Protein AF-A0A2T5PGF0-F1 (afdb_monomer_lite)

pLDDT: mean 83.49, std 10.13, range [47.03, 93.0]

Sequence (75 aa):
MELKINSRKLGRTITFSRPGSSYIFADLNGKSGTLGCQICSGGGTMGSTLSYDGDDQAQFEAICRRWYRAHVRGE

Organism: Ectopseudomonas oleovorans (NCBI:txid301)

Structure (mmCIF, N/CA/C/O backbone):
data_AF-A0A2T5PGF0-F1
#
_entry.id   AF-A0A2T5PGF0-F1
#
loop_
_atom_site.group_PDB
_atom_site.id
_atom_site.type_symbol
_atom_site.label_atom_id
_atom_site.label_alt_id
_atom_site.label_comp_id
_atom_site.label_asym_id
_atom_site.label_entity_id
_atom_site.label_seq_id
_atom_site.pdbx_PDB_ins_code
_atom_site.Cartn_x
_atom_site.Cartn_y
_atom_site.Cartn_z
_atom_site.occupancy
_atom_site.B_iso_or_equiv
_atom_site.auth_seq_id
_atom_site.auth_comp_id
_atom_site.auth_asym_id
_atom_site.auth_atom_id
_atom_site.pdbx_PDB_model_num
ATOM 1 N N . MET A 1 1 ? 3.705 3.297 -9.751 1.00 84.06 1 MET A N 1
ATOM 2 C CA . MET A 1 1 ? 2.387 2.626 -9.613 1.00 84.06 1 MET A CA 1
ATOM 3 C C . MET A 1 1 ? 1.687 3.117 -8.359 1.00 84.06 1 MET A C 1
ATOM 5 O O . MET A 1 1 ? 2.377 3.393 -7.379 1.00 84.06 1 MET A O 1
ATOM 9 N N . GLU A 1 2 ? 0.358 3.233 -8.383 1.00 87.50 2 GLU A N 1
ATOM 10 C CA . GLU A 1 2 ? -0.449 3.657 -7.228 1.00 87.50 2 GLU A CA 1
ATOM 11 C C . GLU A 1 2 ? -1.722 2.802 -7.108 1.00 87.50 2 GLU A C 1
ATOM 13 O O . GLU A 1 2 ? -2.292 2.389 -8.118 1.00 87.50 2 GLU A O 1
ATOM 18 N N . LEU A 1 3 ? -2.165 2.536 -5.875 1.00 89.50 3 LEU A N 1
ATOM 19 C CA . LEU A 1 3 ? -3.480 1.972 -5.562 1.00 89.50 3 LEU A CA 1
ATOM 20 C C . LEU A 1 3 ? -4.074 2.678 -4.338 1.00 89.50 3 LEU A C 1
ATOM 22 O O . LEU A 1 3 ? -3.442 2.743 -3.290 1.00 89.50 3 LEU A O 1
ATOM 26 N N . LYS A 1 4 ? -5.331 3.116 -4.423 1.00 90.81 4 LYS A N 1
ATOM 27 C CA . LYS A 1 4 ? -6.080 3.675 -3.286 1.00 90.81 4 LYS A CA 1
ATOM 28 C C . LYS A 1 4 ? -7.152 2.697 -2.820 1.00 90.81 4 LYS A C 1
ATOM 30 O O . LYS A 1 4 ? -7.985 2.256 -3.608 1.00 90.81 4 LYS A O 1
ATOM 35 N N . ILE A 1 5 ? -7.148 2.368 -1.531 1.00 89.56 5 ILE A N 1
ATOM 36 C CA . ILE A 1 5 ? -8.154 1.515 -0.894 1.00 89.56 5 ILE A CA 1
ATOM 37 C C . ILE A 1 5 ? -8.914 2.344 0.137 1.00 89.56 5 ILE A C 1
ATOM 39 O O . ILE A 1 5 ? -8.379 2.705 1.183 1.00 89.56 5 ILE A O 1
ATOM 43 N N . ASN A 1 6 ? -10.192 2.606 -0.132 1.00 89.19 6 ASN A N 1
ATOM 44 C CA . ASN A 1 6 ? -11.095 3.200 0.851 1.00 89.19 6 ASN A CA 1
ATOM 45 C C . ASN A 1 6 ? -11.497 2.133 1.877 1.00 89.19 6 ASN A C 1
ATOM 47 O O . ASN A 1 6 ? -12.336 1.271 1.599 1.00 89.19 6 ASN A O 1
ATOM 51 N N . SER A 1 7 ? -10.881 2.163 3.060 1.00 84.50 7 SER A N 1
ATOM 52 C CA . SER A 1 7 ? -11.177 1.207 4.121 1.00 84.50 7 SER A CA 1
ATOM 53 C C . SER A 1 7 ? -12.330 1.699 4.984 1.00 84.50 7 SER A C 1
ATOM 55 O O . SER A 1 7 ? -12.180 2.620 5.781 1.00 84.50 7 SER A O 1
ATOM 57 N N . ARG A 1 8 ? -13.482 1.026 4.889 1.00 84.62 8 ARG A N 1
ATOM 58 C CA . ARG A 1 8 ? -14.587 1.238 5.840 1.00 84.62 8 ARG A CA 1
ATOM 59 C C . ARG A 1 8 ? -14.255 0.726 7.243 1.00 84.62 8 ARG A C 1
ATOM 61 O O . ARG A 1 8 ? -14.729 1.302 8.208 1.00 84.62 8 ARG A O 1
ATOM 68 N N . LYS A 1 9 ? -13.443 -0.334 7.352 1.00 84.00 9 LYS A N 1
ATOM 69 C CA . LYS A 1 9 ? -13.044 -0.917 8.645 1.00 84.00 9 LYS A CA 1
ATOM 70 C C . LYS A 1 9 ? -12.129 0.010 9.438 1.00 84.00 9 LYS A C 1
ATOM 72 O O . LYS A 1 9 ? -12.312 0.146 10.635 1.00 84.00 9 LYS A O 1
ATOM 77 N N . LEU A 1 10 ? -11.177 0.646 8.760 1.00 81.25 10 LEU A N 1
ATOM 78 C CA . LEU A 1 10 ? -10.236 1.567 9.396 1.00 81.25 10 LEU A CA 1
ATOM 79 C C . LEU A 1 10 ? -10.734 3.020 9.404 1.00 81.25 10 LEU A C 1
ATOM 81 O O . LEU A 1 10 ? -10.041 3.894 9.911 1.00 81.25 10 LEU A O 1
ATOM 85 N N . GLY A 1 11 ? -11.889 3.300 8.786 1.00 85.00 11 GLY A N 1
ATOM 86 C CA . GLY A 1 11 ? -12.438 4.654 8.662 1.00 85.00 11 GLY A CA 1
ATOM 87 C C . GLY A 1 11 ? -11.556 5.629 7.870 1.00 85.00 11 GLY A C 1
ATOM 88 O O . GLY A 1 11 ? -11.715 6.838 8.009 1.00 85.00 11 GLY A O 1
ATOM 89 N N . ARG A 1 12 ? -10.613 5.127 7.062 1.00 85.31 12 ARG A N 1
ATOM 90 C CA . ARG A 1 12 ? -9.595 5.926 6.358 1.00 85.31 12 ARG A CA 1
ATOM 91 C C . ARG A 1 12 ? -9.247 5.342 4.992 1.00 85.31 12 ARG A C 1
ATOM 93 O O . ARG A 1 12 ? -9.422 4.147 4.741 1.00 85.31 12 ARG A O 1
ATOM 100 N N . THR A 1 13 ? -8.734 6.183 4.102 1.00 88.38 13 THR A N 1
ATOM 101 C CA . THR A 1 13 ? -8.205 5.757 2.802 1.00 88.38 13 THR A CA 1
ATOM 102 C C . THR A 1 13 ? -6.732 5.412 2.941 1.00 88.38 13 THR A C 1
ATOM 104 O O . THR A 1 13 ? -5.948 6.242 3.392 1.00 88.38 13 THR A O 1
ATOM 107 N N . ILE A 1 14 ? -6.357 4.204 2.525 1.00 88.06 14 ILE A N 1
ATOM 108 C CA . ILE A 1 14 ? -4.957 3.790 2.438 1.00 88.06 14 ILE A CA 1
ATOM 109 C C . ILE A 1 14 ? -4.484 3.983 1.005 1.00 88.06 14 ILE A C 1
ATOM 111 O O . ILE A 1 14 ? -5.104 3.468 0.071 1.00 88.06 14 ILE A O 1
ATOM 115 N N . THR A 1 15 ? -3.376 4.700 0.837 1.00 89.75 15 THR A N 1
ATOM 116 C CA . THR A 1 15 ? -2.759 4.920 -0.476 1.00 89.75 15 THR A CA 1
ATOM 117 C C . THR A 1 15 ? -1.468 4.127 -0.571 1.00 89.75 15 THR A C 1
ATOM 119 O O . THR A 1 15 ? -0.529 4.389 0.170 1.00 89.75 15 THR A O 1
ATOM 122 N N . PHE A 1 16 ? -1.416 3.169 -1.485 1.00 89.44 16 PHE A N 1
ATOM 123 C CA . PHE A 1 16 ? -0.222 2.407 -1.813 1.00 89.44 16 PHE A CA 1
ATOM 124 C C . PHE A 1 16 ? 0.495 3.049 -2.986 1.00 89.44 16 PHE A C 1
ATOM 126 O O . PHE A 1 16 ? -0.131 3.359 -3.999 1.00 89.44 16 PHE A O 1
ATOM 133 N N . SER A 1 17 ? 1.806 3.188 -2.880 1.00 88.06 17 SER A N 1
ATOM 134 C CA . SER A 1 17 ? 2.633 3.770 -3.925 1.00 88.06 17 SER A CA 1
ATOM 135 C C . SER A 1 17 ? 3.948 3.014 -4.072 1.00 88.06 17 SER A C 1
ATOM 137 O O . SER A 1 17 ? 4.559 2.565 -3.104 1.00 88.06 17 SER A O 1
ATOM 139 N N . ARG A 1 18 ? 4.384 2.867 -5.325 1.00 87.88 18 ARG A N 1
ATOM 140 C CA . ARG A 1 18 ? 5.719 2.384 -5.694 1.00 87.88 18 ARG A CA 1
ATOM 141 C C . ARG A 1 18 ? 6.408 3.474 -6.522 1.00 87.88 18 ARG A C 1
ATOM 143 O O . ARG A 1 18 ? 6.246 3.473 -7.746 1.00 87.88 18 ARG A O 1
ATOM 150 N N . PRO A 1 19 ? 7.073 4.452 -5.876 1.00 81.25 19 PRO A N 1
ATOM 151 C CA . PRO A 1 19 ? 7.800 5.513 -6.573 1.00 81.25 19 PRO A CA 1
ATOM 152 C C . PRO A 1 19 ? 9.144 5.028 -7.143 1.00 81.25 19 PRO A C 1
ATOM 154 O O . PRO A 1 19 ? 9.645 5.622 -8.088 1.00 81.25 19 PRO A O 1
ATOM 157 N N . GLY A 1 20 ? 9.718 3.956 -6.584 1.00 78.94 20 GLY A N 1
ATOM 158 C CA . GLY A 1 20 ? 10.939 3.315 -7.083 1.00 78.94 20 GLY A CA 1
ATOM 159 C C . GLY A 1 20 ? 10.671 2.047 -7.896 1.00 78.94 20 GLY A C 1
ATOM 160 O O . GLY A 1 20 ? 9.528 1.732 -8.232 1.00 78.94 20 GLY A O 1
ATOM 161 N N . SER A 1 21 ? 11.737 1.297 -8.174 1.00 75.25 21 SER A N 1
ATOM 162 C CA . SER A 1 21 ? 11.686 0.031 -8.914 1.00 75.25 21 SER A CA 1
ATOM 163 C C . SER A 1 21 ? 11.162 -1.139 -8.084 1.00 75.25 21 SER A C 1
ATOM 165 O O . SER A 1 21 ? 10.482 -1.990 -8.636 1.00 75.25 21 SER A O 1
ATOM 167 N N . SER A 1 22 ? 11.400 -1.168 -6.767 1.00 81.75 22 SER A N 1
ATOM 168 C CA . SER A 1 22 ? 11.153 -2.398 -5.997 1.00 81.75 22 SER A CA 1
ATOM 169 C C . SER A 1 22 ? 10.267 -2.211 -4.761 1.00 81.75 22 SER A C 1
ATOM 17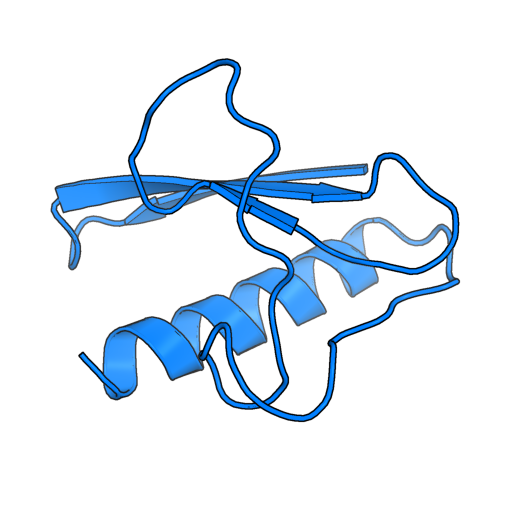1 O O . SER A 1 22 ? 9.392 -3.032 -4.526 1.00 81.75 22 SER A O 1
ATOM 173 N N . TYR A 1 23 ? 10.421 -1.166 -3.945 1.00 87.88 23 TYR A N 1
ATOM 174 C CA . TYR A 1 23 ? 9.716 -1.101 -2.651 1.00 87.88 23 TYR A CA 1
ATOM 175 C C . TYR A 1 23 ? 8.329 -0.470 -2.712 1.00 87.88 23 TYR A C 1
ATOM 177 O O . TYR A 1 23 ? 8.132 0.566 -3.350 1.00 87.88 23 TYR A O 1
ATOM 185 N N . ILE A 1 24 ? 7.388 -1.081 -1.987 1.00 89.25 24 ILE A N 1
ATOM 186 C CA . ILE A 1 24 ? 6.018 -0.588 -1.849 1.00 89.25 24 ILE A CA 1
ATOM 187 C C . ILE A 1 24 ? 5.883 0.192 -0.540 1.00 89.25 24 ILE A C 1
ATOM 189 O O . ILE A 1 24 ? 6.348 -0.236 0.519 1.00 89.25 24 ILE A O 1
ATOM 193 N N . PHE A 1 25 ? 5.203 1.327 -0.621 1.00 88.88 25 PHE A N 1
ATOM 194 C CA . PHE A 1 25 ? 4.883 2.203 0.495 1.00 88.88 25 PHE A CA 1
ATOM 195 C C . PHE A 1 25 ? 3.367 2.268 0.661 1.00 88.88 25 PHE A C 1
ATOM 197 O O . PHE A 1 25 ? 2.636 2.189 -0.326 1.00 88.88 25 PHE A O 1
ATOM 204 N N . ALA A 1 26 ? 2.890 2.415 1.894 1.00 88.81 26 ALA A N 1
ATOM 205 C CA . ALA A 1 26 ? 1.487 2.646 2.205 1.00 88.81 26 ALA A CA 1
ATOM 206 C C . ALA A 1 26 ? 1.335 3.857 3.127 1.00 88.81 26 ALA A C 1
ATOM 208 O O . ALA A 1 26 ? 1.912 3.910 4.215 1.00 88.81 26 ALA A O 1
ATOM 209 N N . ASP A 1 27 ? 0.527 4.825 2.710 1.00 87.75 27 ASP A N 1
ATOM 210 C CA . ASP A 1 27 ? 0.051 5.882 3.589 1.00 87.75 27 ASP A CA 1
ATOM 211 C C . ASP A 1 27 ? -1.119 5.352 4.418 1.00 87.75 27 ASP A C 1
ATOM 213 O O . ASP A 1 27 ? -2.215 5.115 3.905 1.00 87.75 27 ASP A O 1
ATOM 217 N N . LEU A 1 28 ? -0.855 5.123 5.704 1.00 79.12 28 LEU A N 1
ATOM 218 C CA . LEU A 1 28 ? -1.842 4.649 6.676 1.00 79.12 28 LEU A CA 1
ATOM 219 C C . LEU A 1 28 ? -2.502 5.804 7.436 1.00 79.12 28 LEU A C 1
ATOM 221 O O . LEU A 1 28 ? -3.476 5.588 8.149 1.00 79.12 28 LEU A O 1
ATOM 225 N N . ASN A 1 29 ? -1.990 7.029 7.314 1.00 74.56 29 ASN A N 1
ATOM 226 C CA . ASN A 1 29 ? -2.490 8.181 8.064 1.00 74.56 29 ASN A CA 1
ATOM 227 C C . ASN A 1 29 ? -3.588 8.952 7.321 1.00 74.56 29 ASN A C 1
ATOM 229 O O . ASN A 1 29 ? -4.157 9.883 7.888 1.00 74.56 29 ASN A O 1
ATOM 233 N N . GLY A 1 30 ? -3.896 8.577 6.075 1.00 62.56 30 GLY A N 1
ATOM 234 C CA . GLY A 1 30 ? -4.862 9.288 5.241 1.00 62.56 30 GLY A CA 1
ATOM 235 C C . GLY A 1 30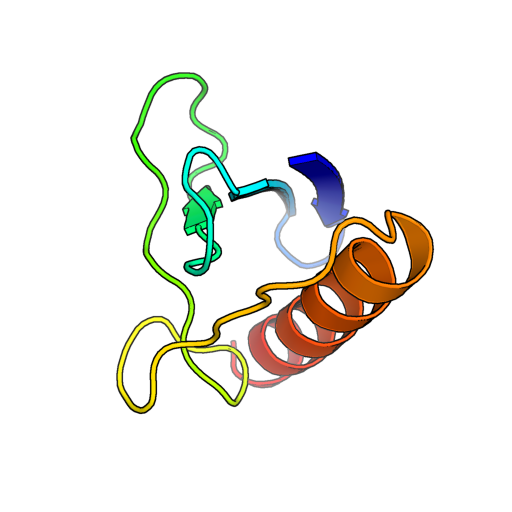 ? -4.403 10.707 4.897 1.00 62.56 30 GLY A C 1
ATOM 236 O O . GLY A 1 30 ? -5.233 11.560 4.586 1.00 62.56 30 GLY A O 1
ATOM 237 N N . LYS A 1 31 ? -3.095 10.985 4.988 1.00 56.66 31 LYS A N 1
ATOM 238 C CA . LYS A 1 31 ? -2.526 12.312 4.743 1.00 56.66 31 LYS A CA 1
ATOM 239 C C . LYS A 1 31 ? -1.891 12.326 3.360 1.00 56.66 31 LYS A C 1
ATOM 241 O O . LYS A 1 31 ? -0.977 11.567 3.062 1.00 56.66 31 LYS A O 1
ATOM 246 N N . SER A 1 32 ? -2.370 13.220 2.501 1.00 47.03 32 SER A N 1
ATOM 247 C CA . SER A 1 32 ? -1.724 13.458 1.209 1.00 47.03 32 SER A CA 1
ATOM 248 C C . SER A 1 32 ? -0.369 14.136 1.434 1.00 47.03 32 SER A C 1
ATOM 250 O O . SER A 1 32 ? -0.320 15.196 2.051 1.00 47.03 32 SER A O 1
ATOM 252 N N . GLY A 1 33 ? 0.718 13.542 0.933 1.00 49.62 33 GLY A N 1
ATOM 253 C CA . GLY A 1 33 ? 2.039 14.186 0.874 1.00 49.62 33 GLY A CA 1
ATOM 254 C C . GLY A 1 33 ? 3.113 13.636 1.815 1.00 49.62 33 GLY A C 1
ATOM 255 O O . GLY A 1 33 ? 4.265 14.047 1.702 1.00 49.62 33 GLY A O 1
ATOM 256 N N . THR A 1 34 ? 2.800 12.687 2.698 1.00 53.91 34 THR A N 1
ATOM 257 C CA . THR A 1 34 ? 3.836 11.920 3.401 1.00 53.91 34 THR A CA 1
ATOM 258 C C . THR A 1 34 ? 4.342 10.789 2.509 1.00 53.91 34 THR A C 1
ATOM 260 O O . THR A 1 34 ? 3.545 10.059 1.920 1.00 53.91 34 THR A O 1
ATOM 263 N N . LEU A 1 35 ? 5.669 10.623 2.400 1.00 60.88 35 LEU A N 1
ATOM 264 C CA . LEU A 1 35 ? 6.244 9.342 1.980 1.00 60.88 35 LEU A CA 1
ATOM 265 C C . LEU A 1 35 ? 5.668 8.302 2.947 1.00 60.88 35 LEU A C 1
ATOM 267 O O . LEU A 1 35 ? 5.987 8.330 4.134 1.00 60.88 35 LEU A O 1
ATOM 271 N N . GLY A 1 36 ? 4.731 7.481 2.465 1.00 68.31 36 GLY A N 1
ATOM 272 C CA . GLY A 1 36 ? 4.064 6.467 3.275 1.00 68.31 36 GLY A CA 1
ATOM 273 C C . GLY A 1 36 ? 5.071 5.541 3.960 1.00 68.31 36 GLY A C 1
ATOM 274 O O . GLY A 1 36 ? 6.264 5.546 3.659 1.00 68.31 36 GLY A O 1
ATOM 275 N N . CYS A 1 37 ? 4.608 4.705 4.882 1.00 81.44 37 CYS A N 1
ATOM 276 C CA . CYS A 1 37 ? 5.493 3.730 5.504 1.00 81.44 37 CYS A CA 1
ATOM 277 C C . CYS A 1 37 ? 5.802 2.614 4.507 1.00 81.44 37 CYS A C 1
ATOM 279 O O . CYS A 1 37 ? 4.899 2.094 3.849 1.00 81.44 37 CYS A O 1
ATOM 281 N N . GLN A 1 38 ? 7.070 2.222 4.412 1.00 87.50 38 GLN A N 1
ATOM 282 C CA . GLN A 1 38 ? 7.442 1.007 3.702 1.00 87.50 38 GLN A CA 1
ATOM 283 C C . GLN A 1 38 ? 6.700 -0.174 4.334 1.00 87.50 38 GLN A C 1
ATOM 285 O O . GLN A 1 38 ? 6.707 -0.342 5.556 1.00 87.50 38 GLN A O 1
ATOM 290 N N . ILE A 1 39 ? 6.004 -0.952 3.509 1.00 89.75 39 ILE A N 1
ATOM 291 C CA . ILE A 1 39 ? 5.215 -2.075 4.010 1.00 89.75 39 ILE A CA 1
ATOM 292 C C . ILE A 1 39 ? 6.065 -3.337 4.095 1.00 89.75 39 ILE A C 1
ATOM 294 O O . ILE A 1 39 ? 6.900 -3.610 3.234 1.00 89.75 39 ILE A O 1
ATOM 298 N N . CYS A 1 40 ? 5.819 -4.137 5.125 1.00 89.62 40 CYS A N 1
ATOM 299 C CA . CYS A 1 40 ? 6.464 -5.421 5.350 1.00 89.62 40 CYS A CA 1
ATOM 300 C C . CYS A 1 40 ? 5.463 -6.564 5.172 1.00 89.62 40 CYS A C 1
ATOM 302 O O . CYS A 1 40 ? 4.249 -6.415 5.315 1.00 89.62 40 CYS A O 1
ATOM 304 N N . SER A 1 41 ? 5.981 -7.742 4.862 1.00 85.00 41 SER A N 1
ATOM 305 C CA . SER A 1 41 ? 5.220 -8.983 4.759 1.00 85.00 41 SER A CA 1
ATOM 306 C C . SER A 1 41 ? 4.367 -9.212 6.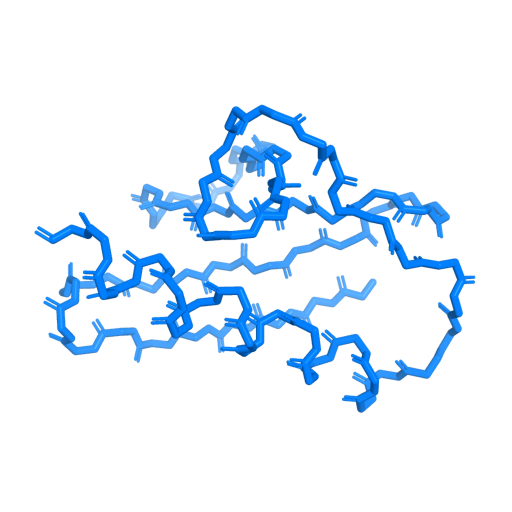009 1.00 85.00 41 SER A C 1
ATOM 308 O O . SER A 1 41 ? 4.804 -8.962 7.126 1.00 85.00 41 SER A O 1
ATOM 310 N N . GLY A 1 42 ? 3.136 -9.692 5.819 1.00 81.88 42 GLY A N 1
ATOM 311 C CA . GLY A 1 42 ? 2.228 -9.999 6.931 1.00 81.88 42 GLY A CA 1
ATOM 312 C C . GLY A 1 42 ? 1.322 -8.854 7.394 1.00 81.88 42 GLY A C 1
ATOM 313 O O . GLY A 1 42 ? 0.611 -9.035 8.373 1.00 81.88 42 GLY A O 1
ATOM 314 N N . GLY A 1 43 ? 1.274 -7.716 6.692 1.00 83.00 43 GLY A N 1
ATOM 315 C CA . GLY A 1 43 ? 0.348 -6.625 7.037 1.00 83.00 43 GLY A CA 1
ATOM 316 C C . GLY A 1 43 ? 0.906 -5.611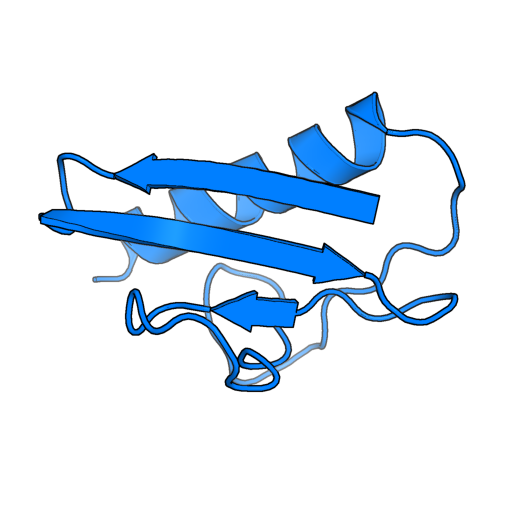 8.040 1.00 83.00 43 GLY A C 1
ATOM 317 O O . GLY A 1 43 ? 0.164 -4.764 8.527 1.00 83.00 43 GLY A O 1
ATOM 318 N N . GLY A 1 44 ? 2.198 -5.693 8.361 1.00 84.94 44 GLY A N 1
ATOM 319 C CA . GLY A 1 44 ? 2.891 -4.740 9.227 1.00 84.94 44 GLY A CA 1
ATOM 320 C C . GLY A 1 44 ? 3.796 -3.782 8.453 1.00 84.94 44 GLY A C 1
ATOM 321 O O . GLY A 1 44 ? 3.980 -3.909 7.243 1.00 84.94 44 GLY A O 1
ATOM 322 N N . THR A 1 45 ? 4.390 -2.837 9.177 1.00 82.75 45 THR A N 1
ATOM 323 C CA . THR A 1 45 ? 5.449 -1.924 8.702 1.00 82.75 45 THR A CA 1
ATOM 324 C C . THR A 1 45 ? 6.829 -2.281 9.267 1.00 82.75 45 THR A C 1
ATOM 326 O O . THR A 1 45 ? 7.810 -1.601 8.989 1.00 82.75 45 THR A O 1
ATOM 329 N N . MET A 1 46 ? 6.912 -3.352 10.065 1.00 79.69 46 MET A N 1
ATOM 330 C CA . MET A 1 46 ? 8.154 -3.906 10.602 1.00 79.69 46 MET A CA 1
ATOM 331 C C . MET A 1 46 ? 8.336 -5.355 10.139 1.00 79.69 46 MET A C 1
ATOM 333 O O . MET A 1 46 ? 7.364 -6.106 10.042 1.00 79.69 46 MET A O 1
ATOM 337 N N . GLY A 1 47 ? 9.584 -5.749 9.872 1.00 80.75 47 GLY A N 1
ATOM 338 C CA . GLY A 1 47 ? 9.952 -7.092 9.417 1.00 80.75 47 GLY A CA 1
ATOM 339 C C . GLY A 1 47 ? 10.427 -7.120 7.963 1.00 80.75 47 GLY A C 1
ATOM 340 O O . GLY A 1 47 ? 11.022 -6.163 7.474 1.00 80.75 47 GLY A O 1
ATOM 341 N N . SER A 1 48 ? 10.178 -8.228 7.260 1.00 85.62 48 SER A N 1
ATOM 342 C CA . SER A 1 48 ? 10.636 -8.411 5.877 1.00 85.62 48 SER A CA 1
ATOM 343 C C . SER A 1 48 ? 9.893 -7.495 4.915 1.00 85.62 48 SER A C 1
ATOM 345 O O . SER A 1 48 ? 8.729 -7.736 4.590 1.00 85.62 48 SER A O 1
ATOM 347 N N . THR A 1 49 ? 10.583 -6.464 4.447 1.00 87.62 49 THR A N 1
ATOM 348 C CA . THR A 1 49 ? 10.109 -5.510 3.449 1.00 87.62 49 THR A CA 1
ATOM 349 C C . THR A 1 49 ? 9.446 -6.183 2.251 1.00 87.62 49 THR A C 1
ATOM 351 O O . THR A 1 49 ? 10.008 -7.090 1.640 1.00 87.62 49 THR A O 1
ATOM 354 N N . LEU A 1 50 ? 8.263 -5.695 1.886 1.00 88.00 50 LEU A N 1
ATOM 355 C CA . LEU A 1 50 ? 7.567 -6.112 0.681 1.00 88.00 50 LEU A CA 1
ATOM 356 C C . LEU A 1 50 ? 8.148 -5.361 -0.523 1.00 88.00 50 LEU A C 1
ATOM 358 O O . LEU A 1 50 ? 8.127 -4.127 -0.578 1.00 88.00 50 LEU A O 1
ATOM 362 N N . SER A 1 51 ? 8.647 -6.112 -1.497 1.00 86.50 51 SER A N 1
ATOM 363 C CA . SER A 1 51 ? 9.100 -5.579 -2.775 1.00 86.50 51 SER A CA 1
ATOM 364 C C . SER A 1 51 ? 8.350 -6.221 -3.938 1.00 86.50 51 SER A C 1
ATOM 366 O O . SER A 1 51 ? 7.898 -7.363 -3.879 1.00 86.50 51 SER A O 1
ATOM 368 N N . TYR A 1 52 ? 8.192 -5.445 -4.997 1.00 87.06 52 TYR A N 1
ATOM 369 C CA . TYR A 1 52 ? 7.620 -5.838 -6.264 1.00 87.06 52 TYR A CA 1
ATOM 370 C C . TYR A 1 52 ? 8.403 -5.142 -7.371 1.00 87.06 52 TYR A C 1
ATOM 372 O O . TYR A 1 52 ? 8.350 -3.918 -7.478 1.00 87.06 52 TYR A O 1
ATOM 380 N N . ASP A 1 53 ? 9.130 -5.924 -8.164 1.00 86.06 53 ASP A N 1
ATOM 381 C CA . ASP A 1 53 ? 10.006 -5.432 -9.237 1.00 86.06 53 ASP A CA 1
ATOM 382 C C . ASP A 1 53 ? 9.337 -5.469 -10.626 1.00 86.06 53 ASP A C 1
ATOM 384 O O . ASP A 1 53 ? 9.875 -4.963 -11.601 1.00 86.06 53 ASP A O 1
ATOM 388 N N . GLY A 1 54 ? 8.133 -6.044 -10.726 1.00 85.75 54 GLY A N 1
ATOM 389 C CA . GLY A 1 54 ? 7.389 -6.126 -11.985 1.00 85.75 54 GLY A CA 1
ATOM 390 C C . GLY A 1 54 ? 6.746 -4.800 -12.401 1.00 85.75 54 GLY A C 1
ATOM 391 O O . GLY A 1 54 ? 6.659 -3.861 -11.612 1.00 85.75 54 GLY A O 1
ATOM 392 N N . ASP A 1 55 ? 6.249 -4.736 -13.635 1.00 84.56 55 ASP A N 1
ATOM 393 C CA . ASP A 1 55 ? 5.509 -3.575 -14.162 1.00 84.56 55 ASP A CA 1
ATOM 394 C C . ASP A 1 55 ? 4.012 -3.876 -14.382 1.00 84.56 55 ASP A C 1
ATOM 396 O O . ASP A 1 55 ? 3.253 -3.053 -14.883 1.00 84.56 55 ASP A O 1
ATOM 400 N N . ASP A 1 56 ? 3.544 -5.053 -13.951 1.00 90.38 56 ASP A N 1
ATOM 401 C CA . ASP A 1 56 ? 2.132 -5.422 -14.036 1.00 90.38 56 ASP A CA 1
ATOM 402 C C . ASP A 1 56 ? 1.313 -4.785 -12.900 1.00 90.38 56 ASP A C 1
ATOM 404 O O . ASP A 1 56 ? 1.528 -5.056 -11.711 1.00 90.38 56 ASP A O 1
ATOM 408 N N . GLN A 1 57 ? 0.378 -3.905 -13.265 1.00 88.19 57 GLN A N 1
ATOM 409 C CA . GLN A 1 57 ? -0.465 -3.183 -12.309 1.00 88.19 57 GLN A CA 1
ATOM 410 C C . GLN A 1 57 ? -1.410 -4.133 -11.562 1.00 88.19 57 GLN A C 1
ATOM 412 O O . GLN A 1 57 ? -1.634 -3.945 -10.368 1.00 88.19 57 GLN A O 1
ATOM 417 N N . ALA A 1 58 ? -1.942 -5.173 -12.209 1.00 90.75 58 ALA A N 1
ATOM 418 C CA . ALA A 1 58 ? -2.875 -6.097 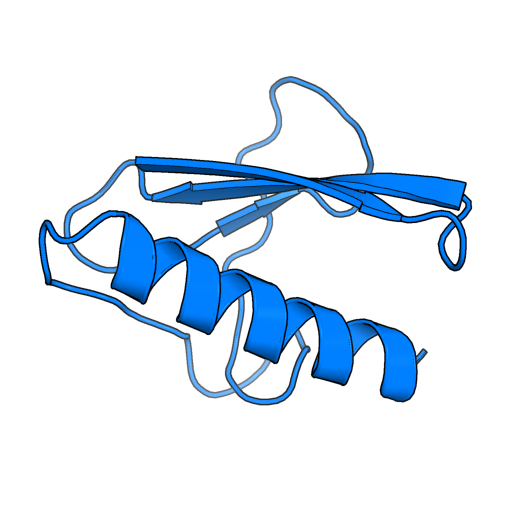-11.565 1.00 90.75 58 ALA A CA 1
ATOM 419 C C . ALA A 1 58 ? -2.189 -6.914 -10.456 1.00 90.75 58 ALA A C 1
ATOM 421 O O . ALA A 1 58 ? -2.754 -7.108 -9.375 1.00 90.75 58 ALA A O 1
ATOM 422 N N . GLN A 1 59 ? -0.947 -7.336 -10.685 1.00 90.69 59 GLN A N 1
ATOM 423 C CA . GLN A 1 59 ? -0.117 -8.025 -9.708 1.00 90.69 59 GLN A CA 1
ATOM 424 C C . GLN A 1 59 ? 0.270 -7.093 -8.555 1.00 90.69 59 GLN A C 1
ATOM 426 O O . GLN A 1 59 ? 0.131 -7.484 -7.392 1.00 90.69 59 GLN A O 1
ATOM 431 N N . PHE A 1 60 ? 0.655 -5.846 -8.848 1.00 90.44 60 PHE A N 1
ATOM 432 C CA . PHE A 1 60 ? 0.869 -4.819 -7.824 1.00 90.44 60 PHE A CA 1
ATOM 433 C C . PHE A 1 60 ? -0.374 -4.635 -6.939 1.00 90.44 60 PHE A C 1
ATOM 435 O O . PHE A 1 60 ? -0.285 -4.666 -5.707 1.00 90.44 60 PHE A O 1
ATOM 442 N N . GLU A 1 61 ? -1.557 -4.515 -7.545 1.00 92.62 61 GLU A N 1
ATOM 443 C CA . GLU A 1 61 ? -2.807 -4.382 -6.802 1.00 92.62 61 GLU A CA 1
ATOM 444 C C . GLU A 1 61 ? -3.129 -5.614 -5.958 1.00 92.62 61 GLU A C 1
ATOM 446 O O . GLU A 1 61 ? -3.598 -5.483 -4.825 1.00 92.62 61 GLU A O 1
ATOM 451 N N . ALA A 1 62 ? -2.888 -6.816 -6.486 1.00 93.00 62 ALA A N 1
ATOM 452 C CA . ALA A 1 62 ? -3.106 -8.062 -5.763 1.00 93.00 62 ALA A CA 1
ATOM 453 C C . ALA A 1 62 ? -2.222 -8.142 -4.509 1.00 93.00 62 ALA A C 1
ATOM 455 O O . ALA A 1 62 ? -2.711 -8.495 -3.431 1.00 93.00 62 ALA A O 1
ATOM 456 N N . ILE A 1 63 ? -0.951 -7.749 -4.629 1.00 92.00 63 ILE A N 1
ATOM 457 C CA . ILE A 1 63 ? 0.002 -7.671 -3.517 1.00 92.00 63 ILE A CA 1
ATOM 458 C C . ILE A 1 63 ? -0.490 -6.670 -2.461 1.00 92.00 63 ILE A C 1
ATOM 460 O O . ILE A 1 63 ? -0.616 -7.029 -1.287 1.00 92.00 63 ILE A O 1
ATOM 464 N N . CYS A 1 64 ? -0.856 -5.453 -2.874 1.00 91.62 64 CYS A N 1
ATOM 465 C CA . CYS A 1 64 ? -1.349 -4.413 -1.967 1.00 91.62 64 CYS A CA 1
ATOM 466 C C . CYS A 1 64 ? -2.647 -4.830 -1.257 1.00 91.62 64 CYS A C 1
ATOM 468 O O . CYS A 1 64 ? -2.774 -4.683 -0.042 1.00 91.62 64 CYS A O 1
ATOM 470 N N . ARG A 1 65 ? -3.607 -5.424 -1.983 1.00 92.19 65 ARG A N 1
ATOM 471 C CA . ARG A 1 65 ? -4.862 -5.944 -1.410 1.00 92.19 65 ARG A CA 1
ATOM 472 C C . ARG A 1 65 ? -4.608 -7.080 -0.421 1.00 92.19 65 ARG A C 1
ATOM 474 O O . ARG A 1 65 ? -5.275 -7.140 0.613 1.00 92.19 65 ARG A O 1
ATOM 481 N N . ARG A 1 66 ? -3.668 -7.984 -0.716 1.00 92.62 66 ARG A N 1
ATOM 482 C CA . ARG A 1 66 ? -3.281 -9.072 0.196 1.00 92.62 66 ARG A CA 1
ATOM 483 C C . ARG A 1 66 ? -2.681 -8.515 1.482 1.00 92.62 66 ARG A C 1
ATOM 485 O O . ARG A 1 66 ? -3.096 -8.934 2.560 1.00 92.62 66 ARG A O 1
ATOM 492 N N . TRP A 1 67 ? -1.759 -7.562 1.364 1.00 92.44 67 TRP A N 1
ATOM 493 C CA . TRP A 1 67 ? -1.172 -6.882 2.514 1.00 92.44 67 TRP A CA 1
ATOM 494 C C . TRP A 1 67 ? -2.241 -6.166 3.344 1.00 92.44 67 TRP A C 1
ATOM 496 O O . TRP A 1 67 ? -2.335 -6.396 4.545 1.00 92.44 67 TRP A O 1
ATOM 506 N N . TYR A 1 68 ? -3.119 -5.395 2.697 1.00 90.88 68 TYR A N 1
ATOM 507 C CA . TYR A 1 68 ? -4.219 -4.686 3.351 1.00 90.88 68 TYR A CA 1
ATOM 508 C C . TYR A 1 68 ? -5.127 -5.628 4.152 1.00 90.88 68 TYR A C 1
ATOM 510 O O . TYR A 1 68 ? -5.475 -5.338 5.293 1.00 90.88 68 TYR A O 1
ATOM 518 N N . ARG A 1 69 ? -5.489 -6.788 3.589 1.00 90.75 69 ARG A N 1
ATOM 519 C CA . ARG A 1 69 ? -6.292 -7.795 4.304 1.00 90.75 69 ARG A CA 1
ATOM 520 C C . ARG A 1 69 ? -5.586 -8.331 5.547 1.00 90.75 69 ARG A C 1
ATOM 522 O O . ARG A 1 69 ? -6.257 -8.588 6.540 1.00 90.75 69 ARG A O 1
ATOM 529 N N . ALA A 1 70 ? -4.269 -8.524 5.483 1.00 90.25 70 ALA A N 1
ATOM 530 C CA . ALA A 1 70 ? -3.481 -8.958 6.631 1.00 90.25 70 ALA A CA 1
ATOM 531 C C . ALA A 1 70 ? -3.391 -7.852 7.694 1.00 90.25 70 ALA A C 1
ATOM 533 O O . ALA A 1 70 ? -3.638 -8.129 8.862 1.00 90.25 70 ALA A O 1
ATOM 534 N N . HIS A 1 71 ? -3.154 -6.606 7.275 1.00 88.00 71 HIS A N 1
ATOM 535 C CA . HIS A 1 71 ? -3.109 -5.432 8.150 1.00 88.00 71 HIS A CA 1
ATOM 536 C C . HIS A 1 71 ? -4.413 -5.269 8.943 1.00 88.00 71 HIS A C 1
ATOM 538 O O . HIS A 1 71 ? -4.410 -5.240 10.164 1.00 88.00 71 HIS A O 1
ATOM 544 N N . VAL A 1 72 ? -5.552 -5.304 8.247 1.00 88.19 72 VAL A N 1
ATOM 545 C CA . VAL A 1 72 ? -6.895 -5.170 8.841 1.00 88.19 72 VAL A CA 1
ATOM 546 C C . VAL A 1 72 ? -7.302 -6.355 9.726 1.00 88.19 72 VAL A C 1
ATOM 548 O O . VAL A 1 72 ? -8.285 -6.269 10.454 1.00 88.19 72 VAL A O 1
ATOM 551 N N . ARG A 1 73 ? -6.624 -7.499 9.613 1.00 85.19 73 ARG A N 1
ATOM 552 C CA . ARG A 1 73 ? -6.854 -8.658 10.486 1.00 85.19 73 ARG A CA 1
ATOM 553 C C . ARG A 1 73 ? -5.975 -8.608 11.744 1.00 85.19 73 ARG A C 1
ATOM 555 O O . ARG A 1 73 ? -6.290 -9.309 12.700 1.00 85.19 73 ARG A O 1
ATOM 562 N N . GLY A 1 74 ? -4.863 -7.876 11.691 1.00 73.62 74 GLY A N 1
ATOM 563 C CA . GLY A 1 74 ? -3.916 -7.725 12.794 1.00 73.62 74 GLY A CA 1
ATOM 564 C C . GLY A 1 74 ? -4.180 -6.521 13.704 1.00 73.62 74 GLY A C 1
ATOM 565 O O . GLY A 1 74 ? -3.718 -6.560 14.839 1.00 73.62 74 GLY A O 1
ATOM 566 N N . GLU A 1 75 ? -4.894 -5.492 13.225 1.00 61.03 75 GLU A N 1
ATOM 567 C CA . GLU A 1 75 ? -5.524 -4.453 14.071 1.00 61.03 75 GLU A CA 1
ATOM 568 C C . GLU A 1 75 ? -6.807 -4.970 14.733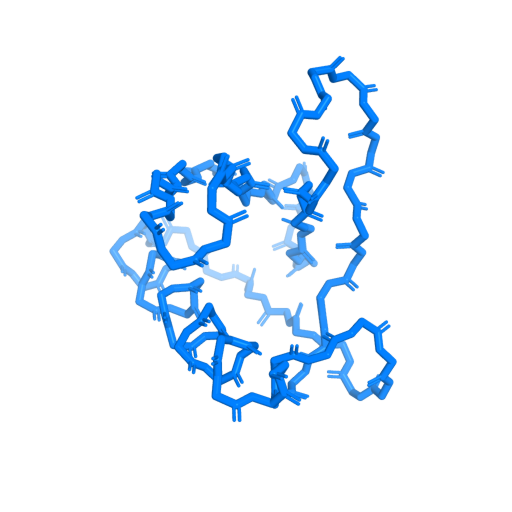 1.00 61.03 75 GLU A C 1
ATOM 570 O O . GLU A 1 75 ? -7.002 -4.668 15.930 1.00 61.03 75 GLU A O 1
#

Radius of gyration: 11.23 Å; chains: 1; bounding box: 26×24×28 Å

Foldseek 3Di:
DKDWDCDPLLNAIKIWDDPDQWWIFIAPPNDPPDRHQTDAPQLHSDDHGGIDRDPDPVVVVVVVVVSPVRVSVVD

Secondary structure (DSSP, 8-state):
-EEEEEETTTTEEEEEE--SSSB-EEE-S--TTS-PEEPBTTTBSSSSB-B-----HHHHHHHHHHHHHHHHHH-